Protein AF-A0A6N9QDQ4-F1 (afdb_monomer_lite)

Secondary structure (DSSP, 8-state):
--BHHHHHHHS----SSSPPPPHHHHHHHSPEEEEEEETTTEEEEEETTSEEEEEETTEEEEEESTT---EE---TT-SS--EE-HHHHHHSBTHHHHHHHHHHHHHHHHHHHHHHH---TTSSSS-----------

pLDDT: mean 86.17, std 15.94, range [41.72, 98.44]

Foldseek 3Di:
DDAQLNVQVQAAQLDDPDDFDDPVCCVPPFAWPDKDDDPDFWIWTATRNQKIWIGGHHDIDIDGSVPQFKDFDDDPPDPCGDIGGRVVSRGDHNCPSVVVVGVVVSVVVVVVVVVVVDDPPPPPDPDPPDDPPDDDD

Radius of gyration: 23.24 Å; chains: 1; bounding box: 48×74×50 Å

Structure (mmCIF, N/CA/C/O backbone):
data_AF-A0A6N9QDQ4-F1
#
_entry.id   AF-A0A6N9QDQ4-F1
#
loop_
_atom_site.group_PDB
_atom_site.id
_atom_site.type_symbol
_atom_site.label_atom_id
_atom_site.label_alt_id
_atom_site.label_comp_id
_atom_site.label_asym_id
_atom_site.label_entity_id
_atom_site.label_seq_id
_atom_site.pdbx_PDB_ins_code
_atom_site.Cartn_x
_atom_site.Cartn_y
_atom_site.Cartn_z
_atom_site.occupancy
_atom_site.B_iso_or_equiv
_atom_site.auth_seq_id
_atom_site.auth_comp_id
_atom_site.auth_asym_id
_atom_site.auth_atom_id
_atom_site.pdbx_PDB_model_num
ATOM 1 N N . MET A 1 1 ? -10.662 15.472 0.113 1.00 86.75 1 MET A N 1
ATOM 2 C CA . MET A 1 1 ? -9.785 14.362 -0.322 1.00 86.75 1 MET A CA 1
ATOM 3 C C . MET A 1 1 ? -8.864 13.980 0.830 1.00 86.75 1 MET A C 1
ATOM 5 O O . MET A 1 1 ? -8.331 14.885 1.462 1.00 86.75 1 MET A O 1
ATOM 9 N N . LEU A 1 2 ? -8.704 12.688 1.133 1.00 96.56 2 LEU A N 1
ATOM 10 C CA . LEU A 1 2 ? -7.728 12.223 2.126 1.00 96.56 2 LEU A CA 1
ATOM 11 C C . LEU A 1 2 ? -6.322 12.239 1.506 1.00 96.56 2 LEU A C 1
ATOM 13 O O . LEU A 1 2 ? -6.118 11.657 0.438 1.00 96.56 2 LEU A O 1
ATOM 17 N N . THR A 1 3 ? -5.383 12.924 2.156 1.00 97.88 3 THR A N 1
ATOM 18 C CA . THR A 1 3 ? -3.988 13.025 1.705 1.00 97.88 3 THR A CA 1
ATOM 19 C C . THR A 1 3 ? -3.129 11.953 2.367 1.00 97.88 3 THR A C 1
ATOM 21 O O . THR A 1 3 ? -3.510 11.422 3.414 1.00 97.88 3 THR A O 1
ATOM 24 N N . LEU A 1 4 ? -1.964 11.633 1.795 1.00 97.75 4 LEU A N 1
ATOM 25 C CA . LEU A 1 4 ? -1.064 10.643 2.401 1.00 97.75 4 LEU A CA 1
ATOM 26 C C . LEU A 1 4 ? -0.571 11.089 3.784 1.00 97.75 4 LEU A C 1
ATOM 28 O O . LEU A 1 4 ? -0.493 10.264 4.690 1.00 97.75 4 LEU A O 1
ATOM 32 N N . ARG A 1 5 ? -0.285 12.386 3.969 1.00 97.50 5 ARG A N 1
ATOM 33 C CA . ARG A 1 5 ? 0.126 12.938 5.271 1.00 97.50 5 ARG A CA 1
ATOM 34 C C . ARG A 1 5 ? -0.938 12.697 6.344 1.00 97.50 5 ARG A C 1
ATOM 36 O O . ARG A 1 5 ? -0.629 12.118 7.375 1.00 97.50 5 ARG A O 1
ATOM 43 N N . LYS A 1 6 ? -2.198 13.040 6.054 1.00 97.81 6 LYS A N 1
ATOM 44 C CA . LYS A 1 6 ? -3.317 12.820 6.984 1.00 97.81 6 LYS A CA 1
ATOM 45 C C . LYS A 1 6 ? -3.560 11.340 7.254 1.00 97.81 6 LYS A C 1
ATOM 47 O O . LYS A 1 6 ? -3.846 10.968 8.379 1.00 97.81 6 LYS A O 1
ATOM 52 N N . LEU A 1 7 ? -3.427 10.486 6.236 1.00 98.06 7 LEU A N 1
ATOM 53 C CA . LEU A 1 7 ? -3.539 9.043 6.435 1.00 98.06 7 LEU A CA 1
ATOM 54 C C . LEU A 1 7 ? -2.471 8.532 7.414 1.00 98.06 7 LEU A C 1
ATOM 56 O O . LEU A 1 7 ? -2.815 7.763 8.302 1.00 98.06 7 LEU A O 1
ATOM 60 N N . LYS A 1 8 ? -1.209 8.964 7.272 1.00 97.19 8 LYS A N 1
ATOM 61 C CA . LYS A 1 8 ? -0.122 8.599 8.197 1.00 97.19 8 LYS A CA 1
ATOM 62 C C . LYS A 1 8 ? -0.417 9.046 9.633 1.00 97.19 8 LYS A C 1
ATOM 64 O O . LYS A 1 8 ? -0.189 8.281 10.552 1.00 97.19 8 LYS A O 1
ATOM 69 N N . GLU A 1 9 ? -0.999 10.229 9.820 1.00 97.00 9 GLU A N 1
ATOM 70 C CA . GLU A 1 9 ? -1.419 10.727 11.143 1.00 97.00 9 GLU A CA 1
ATOM 71 C C . GLU A 1 9 ? -2.578 9.922 11.765 1.00 97.00 9 GLU A C 1
ATOM 73 O O . GLU A 1 9 ? -2.737 9.916 12.982 1.00 97.00 9 GLU A O 1
ATOM 78 N N . MET A 1 10 ? -3.406 9.261 10.948 1.00 97.06 10 MET A N 1
ATOM 79 C CA . MET A 1 10 ? -4.580 8.503 11.404 1.00 97.06 10 MET A CA 1
ATOM 80 C C . MET A 1 10 ? -4.282 7.048 11.780 1.00 97.06 10 MET A C 1
ATOM 82 O O . MET A 1 10 ? -5.117 6.421 12.432 1.00 97.06 10 MET A O 1
ATOM 86 N N . VAL A 1 11 ? -3.160 6.493 11.322 1.00 96.88 11 VAL A N 1
ATOM 87 C CA . VAL A 1 11 ? -2.795 5.079 11.497 1.00 96.88 11 VAL A CA 1
ATOM 88 C C . VAL A 1 11 ? -1.561 4.950 12.375 1.00 96.88 11 VAL A C 1
ATOM 90 O O . VAL A 1 11 ? -0.736 5.857 12.450 1.00 96.88 11 VAL A O 1
ATOM 93 N N . ASP A 1 12 ? -1.404 3.796 13.003 1.00 95.25 12 ASP A N 1
ATOM 94 C CA . ASP A 1 12 ? -0.249 3.514 13.839 1.00 95.25 12 ASP A CA 1
ATOM 95 C C . ASP A 1 12 ? 1.032 3.425 12.992 1.00 95.25 12 ASP A C 1
ATOM 97 O O . ASP A 1 12 ? 1.015 3.170 11.781 1.00 95.25 12 ASP A O 1
ATOM 101 N N . ASN A 1 13 ? 2.180 3.634 13.633 1.00 93.25 13 ASN A N 1
ATOM 102 C CA . ASN A 1 13 ? 3.477 3.366 13.025 1.00 93.25 13 ASN A CA 1
ATOM 103 C C . ASN A 1 13 ? 4.021 2.041 13.585 1.00 93.25 13 ASN A C 1
ATOM 105 O O . ASN A 1 13 ? 4.460 2.029 14.736 1.00 93.25 13 ASN A O 1
ATOM 109 N N . PRO A 1 14 ? 4.021 0.941 12.805 1.00 84.69 14 PRO A N 1
ATOM 110 C CA . PRO A 1 14 ? 4.390 -0.388 13.299 1.00 84.69 14 PRO A CA 1
ATOM 111 C C . PRO A 1 14 ? 5.879 -0.532 13.673 1.00 84.69 14 PRO A C 1
ATOM 113 O O . PRO A 1 14 ? 6.294 -1.576 14.171 1.00 84.69 14 PRO A O 1
ATOM 116 N N . GLY A 1 15 ? 6.700 0.505 13.476 1.00 78.25 15 GLY A N 1
ATOM 117 C CA . GLY A 1 15 ? 8.143 0.435 13.706 1.00 78.25 15 GLY A CA 1
ATOM 118 C C . GLY A 1 15 ? 8.847 -0.466 12.685 1.00 78.25 15 GLY A C 1
ATOM 119 O O . GLY A 1 15 ? 8.228 -1.010 11.771 1.00 78.25 15 GLY A O 1
ATOM 120 N N . THR A 1 16 ? 10.167 -0.596 12.804 1.00 73.81 16 THR A N 1
ATOM 121 C CA . THR A 1 16 ? 10.990 -1.365 11.851 1.00 73.81 16 THR A CA 1
ATOM 122 C C . THR A 1 16 ? 11.052 -2.859 12.157 1.00 73.81 16 THR A C 1
ATOM 124 O O . THR A 1 16 ? 11.320 -3.647 11.254 1.00 73.81 16 THR A O 1
ATOM 127 N N . ASP A 1 17 ? 10.762 -3.255 13.399 1.00 74.62 17 ASP A N 1
ATOM 128 C CA . ASP A 1 17 ? 11.077 -4.601 13.901 1.00 74.62 17 ASP A CA 1
ATOM 129 C C . ASP A 1 17 ? 9.842 -5.513 14.002 1.00 74.62 17 ASP A C 1
ATOM 131 O O . ASP A 1 17 ? 9.938 -6.676 14.399 1.00 74.62 17 ASP A O 1
ATOM 135 N N . GLN A 1 18 ? 8.657 -5.008 13.639 1.00 79.56 18 GLN A N 1
ATOM 136 C CA . GLN A 1 18 ? 7.436 -5.807 13.648 1.00 79.56 18 GLN A CA 1
ATOM 137 C C . GLN A 1 18 ? 7.347 -6.733 12.437 1.00 79.56 18 GLN A C 1
ATOM 139 O O . GLN A 1 18 ? 7.537 -6.345 11.280 1.00 79.56 18 GLN A O 1
ATOM 144 N N . ARG A 1 19 ? 6.962 -7.982 12.711 1.00 89.00 19 ARG A N 1
ATOM 145 C CA . ARG A 1 19 ? 6.624 -8.957 11.678 1.00 89.00 19 ARG A CA 1
ATOM 146 C C . ARG A 1 19 ? 5.457 -8.433 10.842 1.00 89.00 19 ARG A C 1
ATOM 148 O O . ARG A 1 19 ? 4.382 -8.170 11.371 1.00 89.00 19 ARG A O 1
ATOM 155 N N . ILE A 1 20 ? 5.657 -8.375 9.526 1.00 91.50 20 ILE A N 1
ATOM 156 C CA . ILE A 1 20 ? 4.617 -7.954 8.583 1.00 91.50 20 ILE A CA 1
ATOM 157 C C . ILE A 1 20 ? 3.417 -8.922 8.676 1.00 91.50 20 ILE A C 1
ATOM 159 O O . ILE A 1 20 ? 3.606 -10.138 8.531 1.00 91.50 20 ILE A O 1
ATOM 163 N N . PRO A 1 21 ? 2.191 -8.419 8.914 1.00 93.94 21 PRO A N 1
ATOM 164 C CA . PRO A 1 21 ? 0.990 -9.240 8.981 1.00 93.94 21 PRO A CA 1
ATOM 165 C C . PRO A 1 21 ? 0.630 -9.822 7.611 1.00 93.94 21 PRO A C 1
ATOM 167 O O . PRO A 1 21 ? 0.939 -9.265 6.556 1.00 93.94 21 PRO A O 1
ATOM 170 N N . SER A 1 22 ? -0.063 -10.961 7.621 1.00 96.06 22 SER A N 1
ATOM 171 C CA . SER A 1 22 ? -0.565 -11.562 6.384 1.00 96.06 22 SER A CA 1
ATOM 172 C C . SER A 1 22 ? -1.757 -10.777 5.828 1.00 96.06 22 SER A C 1
ATOM 174 O O . SER A 1 22 ? -2.528 -10.181 6.581 1.00 96.06 22 SER A O 1
ATOM 176 N N . ALA A 1 23 ? -1.969 -10.843 4.511 1.00 96.25 23 ALA A N 1
ATOM 177 C CA . ALA A 1 23 ? -3.143 -10.244 3.872 1.00 96.25 23 ALA A CA 1
ATOM 178 C C . ALA A 1 23 ? -4.464 -10.761 4.473 1.00 96.25 23 ALA A C 1
ATOM 180 O O . ALA A 1 23 ? -5.393 -9.986 4.682 1.00 96.25 23 ALA A O 1
ATOM 181 N N . LYS A 1 24 ? -4.522 -12.060 4.801 1.00 96.31 24 LYS A N 1
ATOM 182 C CA . LYS A 1 24 ? -5.679 -12.685 5.453 1.00 96.31 24 LYS A CA 1
ATOM 183 C C . LYS A 1 24 ? -5.958 -12.060 6.822 1.00 96.31 24 LYS A C 1
ATOM 185 O O . LYS A 1 24 ? -7.083 -11.650 7.075 1.00 96.31 24 LYS A O 1
ATOM 190 N N . HIS A 1 25 ? -4.923 -11.919 7.65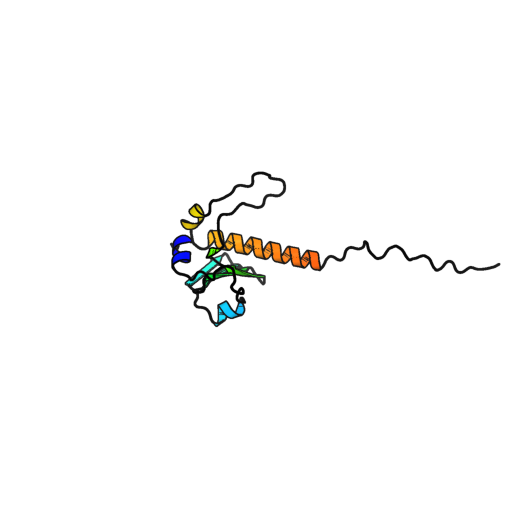5 1.00 96.06 25 HIS A N 1
ATOM 191 C CA . HIS A 1 25 ? -5.041 -11.286 8.975 1.00 96.06 25 HIS A CA 1
ATOM 192 C C . HIS A 1 25 ? -5.592 -9.863 8.867 1.00 96.06 25 HIS A C 1
ATOM 194 O O . HIS A 1 25 ? -6.529 -9.516 9.579 1.00 96.06 25 HIS A O 1
ATOM 200 N N . LEU A 1 26 ? -5.063 -9.061 7.935 1.00 96.12 26 LEU A N 1
ATOM 201 C CA . LEU A 1 26 ? -5.555 -7.700 7.718 1.00 96.12 26 LEU A CA 1
ATOM 202 C C . LEU A 1 26 ? -7.041 -7.682 7.321 1.00 96.12 26 LEU A C 1
ATOM 204 O O . LEU A 1 26 ? -7.808 -6.876 7.831 1.00 96.12 26 LEU A O 1
ATOM 208 N N . LEU A 1 27 ? -7.465 -8.566 6.417 1.00 95.44 27 LEU A N 1
ATOM 209 C CA . LEU A 1 27 ? -8.850 -8.609 5.936 1.00 95.44 27 LEU A CA 1
ATOM 210 C C . LEU A 1 27 ? -9.854 -9.080 6.997 1.00 95.44 27 LEU A C 1
ATOM 212 O O . LEU A 1 27 ? -11.001 -8.641 6.962 1.00 95.44 27 LEU A O 1
ATOM 216 N N . GLU A 1 28 ? -9.441 -9.968 7.900 1.00 95.94 28 GLU A N 1
ATOM 217 C CA . GLU A 1 28 ? -10.329 -10.603 8.882 1.00 95.94 28 GLU A CA 1
ATOM 218 C C . GLU A 1 28 ? -10.361 -9.880 10.234 1.00 95.94 28 GLU A C 1
ATOM 220 O O . GLU A 1 28 ? -11.393 -9.890 10.904 1.00 95.94 28 GLU A O 1
ATOM 225 N N . HIS A 1 29 ? -9.250 -9.264 10.648 1.00 94.19 29 HIS A N 1
ATOM 226 C CA . HIS A 1 29 ? -9.076 -8.798 12.028 1.00 94.19 29 HIS A CA 1
ATOM 227 C C . HIS A 1 29 ? -8.771 -7.309 12.161 1.00 94.19 29 HIS A C 1
ATOM 229 O O . HIS A 1 29 ? -8.986 -6.744 13.232 1.00 94.19 29 HIS A O 1
ATOM 235 N N . GLU A 1 30 ? -8.290 -6.657 11.103 1.00 94.19 30 GLU A N 1
ATOM 236 C CA . GLU A 1 30 ? -7.863 -5.264 11.188 1.00 94.19 30 GLU A CA 1
ATOM 237 C C . GLU A 1 30 ? -8.928 -4.301 10.673 1.00 94.19 30 GLU A C 1
ATOM 239 O O . GLU A 1 30 ? -9.619 -4.532 9.677 1.00 94.19 30 GLU A O 1
ATOM 244 N N . LYS A 1 31 ? -9.028 -3.147 11.335 1.00 94.44 31 LYS A N 1
ATOM 245 C CA . LYS A 1 31 ? -9.958 -2.094 10.934 1.00 94.44 31 LYS A CA 1
ATOM 246 C C . LYS A 1 31 ? -9.403 -1.334 9.732 1.00 94.44 31 LYS A C 1
ATOM 248 O O . LYS A 1 31 ? -8.386 -0.649 9.843 1.00 94.44 31 LYS A O 1
ATOM 253 N N . ALA A 1 32 ? -10.101 -1.411 8.601 1.00 96.44 32 ALA A N 1
ATOM 254 C CA . ALA A 1 32 ? -9.781 -0.605 7.428 1.00 96.44 32 ALA A CA 1
ATOM 255 C C . ALA A 1 32 ? -10.069 0.887 7.689 1.00 96.44 32 ALA A C 1
ATOM 257 O O . ALA A 1 32 ? -11.139 1.250 8.179 1.00 96.44 32 ALA A O 1
ATOM 258 N N . VAL A 1 33 ? -9.111 1.743 7.339 1.00 97.31 33 VAL A N 1
ATOM 259 C CA . VAL A 1 33 ? -9.167 3.206 7.498 1.00 97.31 33 VAL A CA 1
ATOM 260 C C . VAL A 1 33 ? -9.497 3.886 6.176 1.00 97.31 33 VAL A C 1
ATOM 262 O O . VAL A 1 33 ? -10.297 4.819 6.138 1.00 97.31 33 VAL A O 1
ATOM 265 N N . ALA A 1 34 ? -8.924 3.401 5.076 1.00 97.56 34 ALA A N 1
ATOM 266 C CA . ALA A 1 34 ? -9.293 3.828 3.738 1.00 97.56 34 ALA A CA 1
ATOM 267 C C . ALA A 1 34 ? -9.270 2.645 2.769 1.00 97.56 34 ALA A C 1
ATOM 269 O O . ALA A 1 34 ? -8.504 1.693 2.912 1.00 97.56 34 ALA A O 1
ATOM 270 N N . TRP A 1 35 ? -10.120 2.725 1.753 1.00 97.75 35 TRP A N 1
ATOM 271 C CA . TRP A 1 35 ? -10.152 1.779 0.649 1.00 97.75 35 TRP A CA 1
ATOM 272 C C . TRP A 1 35 ? -10.361 2.531 -0.652 1.00 97.75 35 TRP A C 1
ATOM 274 O O . TRP A 1 35 ? -11.079 3.535 -0.701 1.00 97.75 35 TRP A O 1
ATOM 284 N N . ARG A 1 36 ? -9.719 2.048 -1.710 1.00 97.50 36 ARG A N 1
ATOM 285 C CA . ARG A 1 36 ? -9.918 2.556 -3.055 1.00 97.50 36 ARG A CA 1
ATOM 286 C C . ARG A 1 36 ? -9.801 1.435 -4.073 1.00 97.50 36 ARG A C 1
ATOM 288 O O . ARG A 1 36 ? -8.828 0.685 -4.073 1.00 97.50 36 ARG A O 1
ATOM 295 N N . ARG A 1 37 ? -10.771 1.392 -4.983 1.00 97.25 37 ARG A N 1
ATOM 296 C CA . ARG A 1 37 ? -10.706 0.604 -6.213 1.00 97.25 37 ARG A CA 1
ATOM 297 C C . ARG A 1 37 ? -9.984 1.388 -7.313 1.00 97.25 37 ARG A C 1
ATOM 299 O O . ARG A 1 37 ? -10.152 2.605 -7.422 1.00 97.25 37 ARG A O 1
ATOM 306 N N . LEU A 1 38 ? -9.171 0.695 -8.101 1.00 95.56 38 LEU A N 1
ATOM 307 C CA . LEU A 1 38 ? -8.315 1.230 -9.156 1.00 95.56 38 LEU A CA 1
ATOM 308 C C . LEU A 1 38 ? -8.605 0.437 -10.435 1.00 95.56 38 LEU A C 1
ATOM 310 O O . LEU A 1 38 ? -8.129 -0.679 -10.611 1.00 95.56 38 LEU A O 1
ATOM 314 N N . GLY A 1 39 ? -9.456 0.991 -11.299 1.00 92.94 39 GLY A N 1
ATOM 315 C CA . GLY A 1 39 ? -9.971 0.250 -12.451 1.00 92.94 39 GLY A CA 1
ATOM 316 C C . GLY A 1 39 ? -10.805 -0.967 -12.032 1.00 92.94 39 GLY A C 1
ATOM 317 O O . GLY A 1 39 ? -11.491 -0.947 -11.005 1.00 92.94 39 GLY A O 1
ATOM 318 N N . GLU A 1 40 ? -10.767 -2.025 -12.837 1.00 91.94 40 GLU A N 1
ATOM 319 C CA . GLU A 1 40 ? -11.579 -3.222 -12.601 1.00 91.94 40 GLU A CA 1
ATOM 320 C C . GLU A 1 40 ? -10.893 -4.226 -11.668 1.00 91.94 40 GLU A C 1
ATOM 322 O O . GLU A 1 40 ? -11.565 -4.773 -10.790 1.00 91.94 40 GLU A O 1
ATOM 327 N N . ASP A 1 41 ? -9.571 -4.378 -11.775 1.00 94.44 41 ASP A N 1
ATOM 328 C CA . ASP A 1 41 ? -8.831 -5.502 -11.184 1.00 94.44 41 ASP A CA 1
ATOM 329 C C . ASP A 1 41 ? -7.900 -5.148 -10.021 1.00 94.44 41 ASP A C 1
ATOM 331 O O . ASP A 1 41 ? -7.353 -6.056 -9.385 1.00 94.44 41 ASP A O 1
ATOM 335 N N . ALA A 1 42 ? -7.715 -3.859 -9.724 1.00 96.88 42 ALA A N 1
ATOM 336 C CA . ALA A 1 42 ? -6.834 -3.418 -8.653 1.00 96.88 42 ALA A CA 1
ATOM 337 C C . ALA A 1 42 ? -7.590 -2.737 -7.506 1.00 96.88 42 ALA A C 1
ATOM 339 O O . ALA A 1 42 ? -8.574 -2.012 -7.684 1.00 96.88 42 ALA A O 1
ATOM 340 N N . GLU A 1 43 ? -7.118 -2.965 -6.284 1.00 97.81 43 GLU A N 1
ATOM 341 C CA . GLU A 1 43 ? -7.586 -2.262 -5.098 1.00 97.81 43 GLU A CA 1
ATOM 342 C C . GLU A 1 43 ? -6.471 -2.059 -4.079 1.00 97.81 43 GLU A C 1
ATOM 344 O O . GLU A 1 43 ? -5.511 -2.826 -3.995 1.00 97.81 43 GLU A O 1
ATOM 349 N N . ILE A 1 44 ? -6.640 -1.026 -3.260 1.00 98.38 44 ILE A N 1
ATOM 350 C CA . ILE A 1 44 ? -5.759 -0.735 -2.141 1.00 98.38 44 ILE A CA 1
ATOM 351 C C . ILE A 1 44 ? -6.568 -0.444 -0.880 1.00 98.38 44 ILE A C 1
ATOM 353 O O . ILE A 1 44 ? -7.547 0.307 -0.907 1.00 98.38 44 ILE A O 1
ATOM 357 N N . ARG A 1 45 ? -6.167 -1.070 0.227 1.00 98.44 45 ARG A N 1
ATOM 358 C CA . ARG A 1 45 ? -6.746 -0.918 1.570 1.00 98.44 45 ARG A CA 1
ATOM 359 C C . ARG A 1 45 ? -5.659 -0.489 2.536 1.00 98.44 45 ARG A C 1
ATOM 361 O O . ARG A 1 45 ? -4.548 -1.000 2.461 1.00 98.44 45 ARG A O 1
ATOM 368 N N . THR A 1 46 ? -5.979 0.408 3.453 1.00 98.31 46 THR A N 1
ATOM 369 C CA . THR A 1 46 ? -5.099 0.796 4.559 1.00 98.31 46 THR A CA 1
ATOM 370 C C . THR A 1 46 ? -5.779 0.481 5.875 1.00 98.31 46 THR A C 1
ATOM 372 O O . THR A 1 46 ? -7.004 0.557 5.974 1.00 98.31 46 THR A O 1
ATOM 375 N N . TYR A 1 47 ? -4.991 0.114 6.875 1.00 98.19 47 TYR A N 1
ATOM 376 C CA . TYR A 1 47 ? -5.480 -0.403 8.146 1.00 98.19 47 TYR A CA 1
ATOM 377 C C . TYR A 1 47 ? -4.961 0.419 9.318 1.00 98.19 47 TYR A C 1
ATOM 379 O O . TYR A 1 47 ? -3.919 1.070 9.218 1.00 98.19 47 TYR A O 1
ATOM 387 N N . GLN A 1 48 ? -5.700 0.381 10.428 1.00 96.81 48 GLN A N 1
ATOM 388 C CA . GLN A 1 48 ? -5.390 1.155 11.629 1.00 96.81 48 GLN A CA 1
ATOM 389 C C . GLN A 1 48 ? -3.987 0.851 12.166 1.00 96.81 48 GLN A C 1
ATOM 391 O O . GLN A 1 48 ? -3.303 1.771 12.590 1.00 96.81 48 GLN A O 1
ATOM 396 N N . ASN A 1 49 ? -3.527 -0.395 12.048 1.00 95.50 49 ASN A N 1
ATOM 397 C CA . ASN A 1 49 ? -2.194 -0.840 12.459 1.00 95.50 49 ASN A CA 1
ATOM 398 C C . ASN A 1 49 ? -1.031 -0.338 11.569 1.00 95.50 49 ASN A C 1
ATOM 400 O O . ASN A 1 49 ? 0.103 -0.787 11.723 1.00 95.50 49 ASN A O 1
ATOM 404 N N . GLY A 1 50 ? -1.293 0.546 10.601 1.00 97.00 50 GLY A N 1
ATOM 405 C CA . GLY A 1 50 ? -0.251 1.183 9.794 1.00 97.00 50 GLY A CA 1
ATOM 406 C C . GLY A 1 50 ? 0.186 0.426 8.547 1.00 97.00 50 GLY A C 1
ATOM 407 O O . GLY A 1 50 ? 1.142 0.847 7.888 1.00 97.00 50 GLY A O 1
ATOM 408 N N . TYR A 1 51 ? -0.501 -0.660 8.187 1.00 97.94 51 TYR A N 1
ATOM 409 C CA . TYR A 1 51 ? -0.214 -1.430 6.978 1.00 97.94 51 TYR A CA 1
ATOM 410 C C . TYR A 1 51 ? -1.182 -1.113 5.837 1.00 97.94 51 TYR A C 1
ATOM 412 O O . TYR A 1 51 ? -2.360 -0.809 6.037 1.00 97.94 51 TYR A O 1
ATOM 420 N N . ALA A 1 52 ? -0.671 -1.217 4.613 1.00 98.12 52 ALA A N 1
ATOM 421 C CA . ALA A 1 52 ? -1.448 -1.214 3.388 1.00 98.12 52 ALA A CA 1
ATOM 422 C C . ALA A 1 52 ? -1.451 -2.612 2.765 1.00 98.12 52 ALA A C 1
ATOM 424 O O . ALA A 1 52 ? -0.437 -3.308 2.778 1.00 98.12 52 ALA A O 1
ATOM 425 N N . LEU A 1 53 ? -2.591 -2.996 2.198 1.00 98.44 53 LEU A N 1
ATOM 426 C CA . LEU A 1 53 ? -2.770 -4.175 1.362 1.00 98.44 53 LEU A CA 1
ATOM 427 C C . LEU A 1 53 ? -3.073 -3.691 -0.050 1.00 98.44 53 LEU A C 1
ATOM 429 O O . LEU A 1 53 ? -4.089 -3.030 -0.275 1.00 98.44 53 LEU A O 1
ATOM 433 N N . TYR A 1 54 ? -2.197 -4.037 -0.986 1.00 98.44 54 TYR A N 1
ATOM 434 C CA . TYR A 1 54 ? -2.405 -3.811 -2.409 1.00 98.44 54 TYR A CA 1
ATOM 435 C C . TYR A 1 54 ? -2.686 -5.136 -3.107 1.00 98.44 54 TYR A C 1
ATOM 437 O O . TYR A 1 54 ? -1.983 -6.122 -2.870 1.00 98.44 54 TYR A O 1
ATOM 445 N N . ARG A 1 55 ? -3.719 -5.162 -3.950 1.00 97.56 55 ARG A N 1
ATOM 446 C CA . ARG A 1 55 ? -4.091 -6.329 -4.748 1.00 97.56 55 ARG A CA 1
ATOM 447 C C . ARG A 1 55 ? -4.309 -5.915 -6.193 1.00 97.56 55 ARG A C 1
ATOM 449 O O . ARG A 1 55 ? -5.046 -4.967 -6.439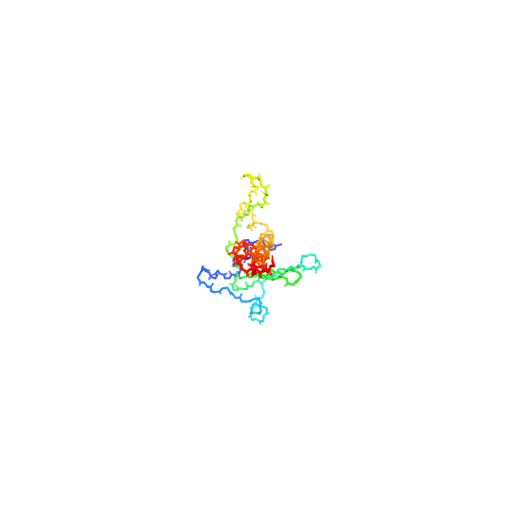 1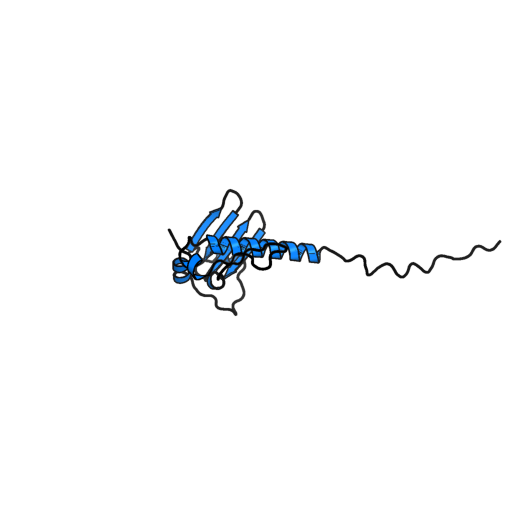.00 97.56 55 ARG A O 1
ATOM 456 N N . VAL A 1 56 ? -3.752 -6.692 -7.115 1.00 96.81 56 VAL A N 1
ATOM 457 C CA . VAL A 1 56 ? -4.051 -6.634 -8.550 1.00 96.81 56 VAL A CA 1
ATOM 458 C C . VAL A 1 56 ? -4.220 -8.061 -9.069 1.00 96.81 56 VAL A C 1
ATOM 460 O O . VAL A 1 56 ? -3.355 -8.918 -8.868 1.00 96.81 56 VAL A O 1
ATOM 463 N N . HIS A 1 57 ? -5.376 -8.352 -9.666 1.00 93.38 57 HIS A N 1
ATOM 464 C CA . HIS A 1 57 ? -5.801 -9.716 -10.001 1.00 93.38 57 HIS A CA 1
ATOM 465 C C . HIS A 1 57 ? -5.637 -10.687 -8.804 1.00 93.38 57 HIS A C 1
ATOM 467 O O . HIS A 1 57 ? -6.288 -10.527 -7.770 1.00 93.38 57 HIS A O 1
ATOM 473 N N . GLN A 1 58 ? -4.763 -11.695 -8.930 1.00 92.06 58 GLN A N 1
ATOM 474 C CA . GLN A 1 58 ? -4.460 -12.691 -7.892 1.00 92.06 58 GLN A CA 1
ATOM 475 C C . GLN A 1 58 ? -3.217 -12.340 -7.056 1.00 92.06 58 GLN A C 1
ATOM 477 O O . GLN A 1 58 ? -2.918 -13.024 -6.076 1.00 92.06 58 GLN A O 1
ATOM 482 N N . ALA A 1 59 ? -2.466 -11.305 -7.439 1.00 95.38 59 ALA A N 1
ATOM 483 C CA . ALA A 1 59 ? -1.274 -10.882 -6.721 1.00 95.38 59 ALA A CA 1
ATOM 484 C C . ALA A 1 59 ? -1.659 -9.950 -5.570 1.00 95.38 59 ALA A C 1
ATOM 486 O O . ALA A 1 59 ? -2.468 -9.036 -5.729 1.00 95.38 59 ALA A O 1
ATOM 487 N N . VAL A 1 60 ? -1.064 -10.183 -4.401 1.00 96.56 60 VAL A N 1
ATOM 488 C CA . VAL A 1 60 ? -1.274 -9.370 -3.204 1.00 96.56 60 VAL A CA 1
ATOM 489 C C . VAL A 1 60 ? 0.063 -9.070 -2.547 1.00 96.56 60 VAL A C 1
ATOM 491 O O . VAL A 1 60 ? 0.956 -9.918 -2.509 1.00 96.56 60 VAL A O 1
ATOM 494 N N . THR A 1 61 ? 0.193 -7.865 -2.010 1.00 97.44 61 THR A N 1
ATOM 495 C CA . THR A 1 61 ? 1.337 -7.459 -1.200 1.00 97.44 61 THR A CA 1
ATOM 496 C C . THR A 1 61 ? 0.872 -6.630 -0.010 1.00 97.44 61 THR A C 1
ATOM 498 O O . THR A 1 61 ? -0.146 -5.937 -0.076 1.00 97.44 61 THR A O 1
ATOM 501 N N . VAL A 1 62 ? 1.611 -6.737 1.092 1.00 97.62 62 VAL A N 1
ATOM 502 C CA . VAL A 1 62 ? 1.371 -5.996 2.331 1.00 97.62 62 VAL A CA 1
ATOM 503 C C . VAL A 1 62 ? 2.642 -5.250 2.702 1.00 97.62 62 VAL A C 1
ATOM 505 O O . VAL A 1 62 ? 3.735 -5.817 2.653 1.00 97.62 62 VAL A O 1
ATOM 508 N N . PHE A 1 63 ? 2.508 -3.977 3.064 1.00 96.88 63 PHE A N 1
ATOM 509 C CA . PHE A 1 63 ? 3.652 -3.131 3.390 1.00 96.88 63 PHE A CA 1
ATOM 510 C C . PHE A 1 63 ? 3.286 -1.999 4.361 1.00 96.88 63 PHE A C 1
ATOM 512 O O . PHE A 1 63 ? 2.129 -1.577 4.408 1.00 96.88 63 PHE A O 1
ATOM 519 N N . PRO A 1 64 ? 4.248 -1.507 5.160 1.00 96.81 64 PRO A N 1
ATOM 520 C CA . PRO A 1 64 ? 4.011 -0.416 6.100 1.00 96.81 64 PRO A CA 1
ATOM 521 C C . PRO A 1 64 ? 3.859 0.932 5.378 1.00 96.81 64 PRO A C 1
ATOM 523 O O . PRO A 1 64 ? 4.706 1.334 4.578 1.00 96.81 64 PRO A O 1
ATOM 526 N N . ILE A 1 65 ? 2.802 1.676 5.712 1.00 96.81 65 ILE A N 1
ATOM 527 C CA . ILE A 1 65 ? 2.482 2.987 5.117 1.00 96.81 65 ILE A CA 1
ATOM 528 C C . ILE A 1 65 ? 3.578 4.008 5.445 1.00 96.81 65 ILE A C 1
ATOM 530 O O . ILE A 1 65 ? 3.980 4.810 4.600 1.00 96.81 65 ILE A O 1
ATOM 534 N N . HIS A 1 66 ? 4.092 3.969 6.675 1.00 95.69 66 HIS A N 1
ATOM 535 C CA . HIS A 1 66 ? 5.091 4.914 7.166 1.00 95.69 66 HIS A CA 1
ATOM 536 C C . HIS A 1 66 ? 6.449 4.789 6.463 1.00 95.69 66 HIS A C 1
ATOM 538 O O . HIS A 1 66 ? 7.129 5.803 6.311 1.00 95.69 66 HIS A O 1
ATOM 544 N N . ALA A 1 67 ? 6.787 3.605 5.940 1.00 93.62 67 ALA A N 1
ATOM 545 C CA . ALA A 1 67 ? 8.014 3.385 5.174 1.00 93.62 67 ALA A CA 1
ATOM 546 C C . ALA A 1 67 ? 7.953 3.944 3.740 1.00 93.62 67 ALA A C 1
ATOM 548 O O . ALA A 1 67 ? 8.984 4.076 3.087 1.00 93.62 67 ALA A O 1
ATOM 549 N N . CYS A 1 68 ? 6.763 4.290 3.237 1.00 93.75 68 CYS A N 1
ATOM 550 C CA . CYS A 1 68 ? 6.615 4.861 1.901 1.00 93.75 68 CYS A CA 1
ATOM 551 C C . CYS A 1 68 ? 7.107 6.317 1.894 1.00 93.75 68 CYS A C 1
ATOM 553 O O . CYS A 1 68 ? 6.421 7.211 2.407 1.00 93.75 68 CYS A O 1
ATOM 555 N N . GLY A 1 69 ? 8.305 6.536 1.345 1.00 91.44 69 GLY A N 1
ATOM 556 C CA . GLY A 1 69 ? 8.944 7.845 1.189 1.00 91.44 69 GLY A CA 1
ATOM 557 C C . GLY A 1 69 ? 8.759 8.443 -0.207 1.00 91.44 69 GLY A C 1
ATOM 558 O O . GLY A 1 69 ? 7.701 8.301 -0.821 1.00 91.44 69 GLY A O 1
ATOM 559 N N . GLY A 1 70 ? 9.806 9.095 -0.719 1.00 93.81 70 GLY A N 1
ATOM 560 C CA . GLY A 1 70 ? 9.863 9.531 -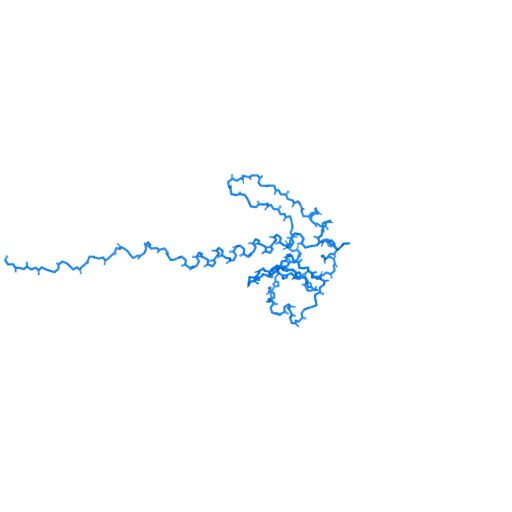2.115 1.00 93.81 70 GLY A CA 1
ATOM 561 C C . GLY A 1 70 ? 9.795 8.358 -3.097 1.00 93.81 70 GLY A C 1
ATOM 562 O O . GLY A 1 70 ? 9.706 7.187 -2.706 1.00 93.81 70 GLY A O 1
ATOM 563 N N . TYR A 1 71 ? 9.806 8.678 -4.383 1.00 93.69 71 TYR A N 1
ATOM 564 C CA . TYR A 1 71 ? 9.774 7.691 -5.456 1.00 93.69 71 TYR A CA 1
ATOM 565 C C . TYR A 1 71 ? 10.669 8.140 -6.600 1.00 93.69 71 TYR A C 1
ATOM 567 O O . TYR A 1 71 ? 10.524 9.263 -7.072 1.00 93.69 71 TYR A O 1
ATOM 575 N N . CYS A 1 72 ? 11.543 7.259 -7.066 1.00 89.38 72 CYS A N 1
ATOM 576 C CA . CYS A 1 72 ? 12.279 7.443 -8.308 1.00 89.38 72 CYS A CA 1
ATOM 577 C C . CYS A 1 72 ? 11.765 6.401 -9.292 1.00 89.38 72 CYS A C 1
ATOM 579 O O . CYS A 1 72 ? 11.716 5.218 -8.957 1.00 89.38 72 CYS A O 1
ATOM 581 N N . GLY A 1 73 ? 11.347 6.841 -10.477 1.00 78.75 73 GLY A N 1
ATOM 582 C CA . GLY A 1 73 ? 10.871 5.912 -11.498 1.00 78.75 73 GLY A CA 1
ATOM 583 C C . GLY A 1 73 ? 11.964 4.929 -11.909 1.00 78.75 73 GLY A C 1
ATOM 584 O O . GLY A 1 73 ? 13.141 5.281 -11.959 1.00 78.75 73 GLY A O 1
ATOM 585 N N . TYR A 1 74 ? 11.581 3.700 -12.245 1.00 71.88 74 TYR A N 1
ATOM 586 C CA . TYR A 1 74 ? 12.495 2.778 -12.908 1.00 71.88 74 TYR A CA 1
ATOM 587 C C . TYR A 1 74 ? 12.508 3.065 -14.414 1.00 71.88 74 TYR A C 1
ATOM 589 O O . TYR A 1 74 ? 11.493 2.914 -15.095 1.00 71.88 74 TYR A O 1
ATOM 597 N N . GLN A 1 75 ? 13.662 3.465 -14.947 1.00 72.81 75 GLN A N 1
ATOM 598 C CA . GLN A 1 75 ? 13.898 3.545 -16.388 1.00 72.81 75 GLN A CA 1
ATOM 599 C C . GLN A 1 75 ? 15.190 2.816 -16.740 1.00 72.81 75 GLN A C 1
ATOM 601 O O . GLN A 1 75 ? 16.283 3.202 -16.323 1.00 72.81 75 GLN A O 1
ATOM 606 N N . HIS A 1 76 ? 15.063 1.752 -17.532 1.00 70.00 76 HIS A N 1
ATOM 607 C CA . HIS A 1 76 ? 16.210 0.979 -17.987 1.00 70.00 76 HIS A CA 1
ATOM 608 C C . HIS A 1 76 ? 17.157 1.858 -18.818 1.00 70.00 76 HIS A C 1
ATOM 610 O O . HIS A 1 76 ? 16.746 2.460 -19.808 1.00 70.00 76 HIS A O 1
ATOM 616 N N . GLY A 1 77 ? 18.428 1.933 -18.414 1.00 70.12 77 GLY A N 1
ATOM 617 C CA . GLY A 1 77 ? 19.462 2.688 -19.129 1.00 70.12 77 GLY A CA 1
ATOM 618 C C . GLY A 1 77 ? 19.484 4.202 -18.876 1.00 70.12 77 GLY A C 1
ATOM 619 O O . GLY A 1 77 ? 20.314 4.887 -19.471 1.00 70.12 77 GLY A O 1
ATOM 620 N N . VAL A 1 78 ? 18.636 4.736 -17.989 1.00 74.62 78 VAL A N 1
ATOM 621 C CA . VAL A 1 78 ? 18.627 6.166 -17.630 1.00 74.62 78 VAL A CA 1
ATOM 622 C C . VAL A 1 78 ? 19.298 6.360 -16.270 1.00 74.62 78 VAL A C 1
ATOM 624 O O . VAL A 1 78 ? 18.842 5.815 -15.269 1.00 74.62 78 VAL A O 1
ATOM 627 N N . LYS A 1 79 ? 20.397 7.129 -16.229 1.00 66.31 79 LYS A N 1
ATOM 628 C CA . LYS A 1 79 ? 21.148 7.402 -14.987 1.00 66.31 79 LYS A CA 1
ATOM 629 C C . LYS A 1 79 ? 20.428 8.356 -14.028 1.00 66.31 79 LYS A C 1
ATOM 631 O O . LYS A 1 79 ? 20.598 8.210 -12.825 1.00 66.31 79 LYS A O 1
ATOM 636 N N . ASP A 1 80 ? 19.599 9.255 -14.555 1.00 74.44 80 ASP A N 1
ATOM 637 C CA . ASP A 1 80 ? 18.902 10.294 -13.789 1.00 74.44 80 ASP A CA 1
ATOM 638 C C . ASP A 1 80 ? 17.386 10.153 -13.955 1.00 74.44 80 ASP A C 1
ATOM 640 O O . ASP A 1 80 ? 16.710 11.015 -14.522 1.00 74.44 80 ASP A O 1
ATOM 644 N N . ALA A 1 81 ? 16.841 9.014 -13.522 1.00 78.56 81 ALA A N 1
ATOM 645 C CA . ALA A 1 81 ? 15.397 8.836 -13.538 1.00 78.56 81 ALA A CA 1
ATOM 646 C C . ALA A 1 81 ? 14.732 9.898 -12.638 1.00 78.56 81 ALA A C 1
ATOM 648 O O . ALA A 1 81 ? 15.230 10.177 -11.544 1.00 78.56 81 ALA A O 1
ATOM 649 N N . PRO A 1 82 ? 13.615 10.508 -13.071 1.00 83.38 82 PRO A N 1
ATOM 650 C CA . PRO A 1 82 ? 12.971 11.563 -12.307 1.00 83.38 82 PRO A CA 1
ATOM 651 C C . PRO A 1 82 ? 12.518 11.040 -10.941 1.00 83.38 82 PRO A C 1
ATOM 653 O O . PRO A 1 82 ? 11.812 10.031 -10.842 1.00 83.38 82 PRO A O 1
ATOM 656 N N . CYS A 1 83 ? 12.913 11.765 -9.896 1.00 89.12 83 CYS A N 1
ATOM 657 C CA . CYS A 1 83 ? 12.521 11.496 -8.522 1.00 89.12 83 CYS A CA 1
ATOM 658 C C . CYS A 1 83 ? 11.478 12.509 -8.048 1.00 89.12 83 CYS A C 1
ATOM 660 O O . CYS A 1 83 ? 11.508 13.696 -8.378 1.00 89.12 83 CYS A O 1
ATOM 662 N N . VAL A 1 84 ? 10.540 12.014 -7.253 1.00 91.56 84 VAL A N 1
ATOM 663 C CA . VAL A 1 84 ? 9.508 12.786 -6.579 1.00 91.56 84 VAL A CA 1
ATOM 664 C C . VAL A 1 84 ? 9.746 12.684 -5.080 1.00 91.56 84 VAL A C 1
ATOM 666 O O . VAL A 1 84 ? 9.739 11.592 -4.506 1.00 91.56 84 VAL A O 1
ATOM 669 N N . GLU A 1 85 ? 9.920 13.838 -4.444 1.00 93.19 85 GLU A N 1
ATOM 670 C CA . GLU A 1 85 ? 10.178 13.938 -3.011 1.00 93.19 85 GLU A CA 1
ATOM 671 C C . GLU A 1 85 ? 9.005 13.441 -2.157 1.00 93.19 85 GLU A C 1
ATOM 673 O O . GLU A 1 85 ? 7.828 13.618 -2.490 1.00 93.19 85 GLU A O 1
ATOM 678 N N . SER A 1 86 ? 9.335 12.875 -0.993 1.00 92.12 86 SER A N 1
ATOM 679 C CA . SER A 1 86 ? 8.360 12.355 -0.020 1.00 92.12 86 SER A CA 1
ATOM 680 C C . SER A 1 86 ? 7.321 13.407 0.391 1.00 92.12 86 SER A C 1
ATOM 682 O O . SER A 1 86 ? 6.128 13.112 0.508 1.00 92.12 86 SER A O 1
ATOM 684 N N . GLU A 1 87 ? 7.754 14.662 0.568 1.00 93.94 87 GLU A N 1
ATOM 685 C CA . GLU A 1 87 ? 6.867 15.751 0.979 1.00 93.94 87 GLU A CA 1
ATOM 686 C C . GLU A 1 87 ? 5.756 16.009 -0.041 1.00 93.94 87 GLU A C 1
ATOM 688 O O . GLU A 1 87 ? 4.603 16.215 0.353 1.00 93.94 87 GLU A O 1
ATOM 693 N N . ARG A 1 88 ? 6.082 15.932 -1.338 1.00 94.44 88 ARG A N 1
ATOM 694 C CA . ARG A 1 88 ? 5.110 16.123 -2.413 1.00 94.44 88 ARG A CA 1
ATOM 695 C C . ARG A 1 88 ? 4.018 15.064 -2.329 1.00 94.44 88 ARG A C 1
ATOM 697 O O . ARG A 1 88 ? 2.844 15.414 -2.279 1.00 94.44 88 ARG A O 1
ATOM 704 N N . PHE A 1 89 ? 4.382 13.790 -2.182 1.00 95.62 89 PHE A N 1
ATOM 705 C CA . PHE A 1 89 ? 3.393 12.724 -1.986 1.00 95.62 89 PHE A CA 1
ATOM 706 C C . PHE A 1 89 ? 2.532 12.914 -0.736 1.00 95.62 89 PHE A C 1
ATOM 708 O O . PHE A 1 89 ? 1.359 12.552 -0.747 1.00 95.62 89 PHE A O 1
ATOM 715 N N . GLY A 1 90 ? 3.079 13.505 0.329 1.00 95.56 90 GLY A N 1
ATOM 716 C CA . GLY A 1 90 ? 2.328 13.825 1.543 1.00 95.56 90 GLY A CA 1
ATOM 717 C C . GLY A 1 90 ? 1.111 14.727 1.295 1.00 95.56 90 GLY A C 1
ATOM 718 O O . GLY A 1 90 ? 0.099 14.588 1.988 1.00 95.56 90 GLY A O 1
ATOM 719 N N . GLN A 1 91 ? 1.200 15.627 0.313 1.00 95.38 91 GLN A N 1
ATOM 720 C CA . GLN A 1 91 ? 0.140 16.575 -0.057 1.00 95.38 91 GLN A CA 1
ATOM 721 C C . GLN A 1 91 ? -0.856 15.987 -1.068 1.00 95.38 91 GLN A C 1
ATOM 723 O O . GLN A 1 91 ? -1.995 16.444 -1.158 1.00 95.38 91 GLN A O 1
ATOM 728 N N . GLU A 1 92 ? -0.444 14.947 -1.785 1.00 96.31 92 GLU A N 1
ATOM 729 C CA . GLU A 1 92 ? -1.242 14.261 -2.793 1.00 96.31 92 GLU A CA 1
ATOM 730 C C . GLU A 1 92 ? -2.254 13.284 -2.180 1.00 96.31 92 GLU A C 1
ATOM 732 O O . GLU A 1 92 ? -2.281 13.013 -0.972 1.00 96.31 92 GLU A O 1
ATOM 737 N N . ALA A 1 93 ? -3.114 12.731 -3.034 1.00 97.38 93 ALA A N 1
ATOM 738 C CA . ALA A 1 93 ? -4.085 11.729 -2.628 1.00 97.38 93 ALA A CA 1
ATOM 739 C C . ALA A 1 93 ? -3.404 10.484 -2.033 1.00 97.38 93 ALA A C 1
ATOM 741 O O . ALA A 1 93 ? -2.452 9.944 -2.595 1.00 97.38 93 ALA A O 1
ATOM 742 N N . TRP A 1 94 ? -3.949 9.994 -0.916 1.00 97.88 94 TRP A N 1
ATOM 743 C CA . TRP A 1 94 ? -3.314 8.983 -0.060 1.00 97.88 94 TRP A CA 1
ATOM 744 C C . TRP A 1 94 ? -2.841 7.708 -0.769 1.00 97.88 94 TRP A C 1
ATOM 746 O O . TRP A 1 94 ? -1.875 7.087 -0.341 1.00 97.88 94 TRP A O 1
ATOM 756 N N . TYR A 1 95 ? -3.520 7.306 -1.839 1.00 97.56 95 TYR A N 1
ATOM 757 C CA . TYR A 1 95 ? -3.270 6.047 -2.528 1.00 97.56 95 TYR A CA 1
ATOM 758 C C . TYR A 1 95 ? -2.146 6.143 -3.564 1.00 97.56 95 TYR A C 1
ATOM 760 O O . TYR A 1 95 ? -1.606 5.111 -3.930 1.00 97.56 95 TYR A O 1
ATOM 768 N N . LEU A 1 96 ? -1.773 7.337 -4.044 1.00 96.44 96 LEU A N 1
ATOM 769 C CA . LEU A 1 96 ? -0.876 7.469 -5.200 1.00 96.44 96 LEU A CA 1
ATOM 770 C C . LEU A 1 96 ? 0.503 6.853 -4.936 1.00 96.44 96 LEU A C 1
ATOM 772 O O . LEU A 1 96 ? 0.916 5.945 -5.652 1.00 96.44 96 LEU A O 1
ATOM 776 N N . ARG A 1 97 ? 1.188 7.275 -3.864 1.00 96.81 97 ARG A N 1
ATOM 777 C CA . ARG A 1 97 ? 2.493 6.695 -3.502 1.00 96.81 97 ARG A CA 1
ATOM 778 C C . ARG A 1 97 ? 2.396 5.222 -3.112 1.00 96.81 97 ARG A C 1
ATOM 780 O O . ARG A 1 97 ? 3.327 4.463 -3.369 1.00 96.81 97 ARG A O 1
ATOM 787 N N . LEU A 1 98 ? 1.296 4.832 -2.469 1.00 97.94 98 LEU A N 1
ATOM 788 C CA . LEU A 1 98 ? 1.109 3.466 -1.989 1.00 97.94 98 LEU A CA 1
ATOM 789 C C . LEU A 1 98 ? 0.852 2.491 -3.146 1.00 97.94 98 LEU A C 1
ATOM 791 O O . LEU A 1 98 ? 1.307 1.358 -3.091 1.00 97.94 98 LEU A O 1
ATOM 795 N N . VAL A 1 99 ? 0.175 2.921 -4.213 1.00 97.44 99 VAL A N 1
ATOM 796 C CA . VAL A 1 99 ? 0.004 2.105 -5.424 1.00 97.44 99 VAL A CA 1
ATOM 797 C C . VAL A 1 99 ? 1.343 1.874 -6.111 1.00 97.44 99 VAL A C 1
ATOM 799 O O . VAL A 1 99 ? 1.638 0.734 -6.439 1.00 97.44 99 VAL A O 1
ATOM 802 N N . LEU A 1 100 ? 2.184 2.908 -6.242 1.00 95.94 100 LEU A N 1
ATOM 803 C CA . LEU A 1 100 ? 3.539 2.751 -6.793 1.00 95.94 100 LEU A CA 1
ATOM 804 C C . LEU A 1 100 ? 4.367 1.736 -5.987 1.00 95.94 100 LEU A C 1
ATOM 806 O O . LEU A 1 100 ? 4.991 0.856 -6.564 1.00 95.94 100 LEU A O 1
ATOM 810 N N . GLU A 1 101 ? 4.301 1.800 -4.651 1.00 96.88 101 GLU A N 1
ATOM 811 C CA . GLU A 1 101 ? 4.939 0.796 -3.783 1.00 96.88 101 GLU A CA 1
ATOM 812 C C . GLU A 1 101 ? 4.403 -0.618 -4.044 1.00 96.88 101 GLU A C 1
ATOM 814 O O . GLU A 1 101 ? 5.150 -1.596 -4.051 1.00 96.88 101 GLU A O 1
ATOM 819 N N . GLY A 1 102 ? 3.083 -0.730 -4.203 1.00 97.12 102 GLY A N 1
ATOM 820 C CA . GLY A 1 102 ? 2.400 -1.994 -4.425 1.00 97.12 102 GLY A CA 1
ATOM 821 C C . GLY A 1 102 ? 2.794 -2.646 -5.748 1.00 97.12 102 GLY A C 1
ATOM 822 O O . GLY A 1 102 ? 3.084 -3.843 -5.760 1.00 97.12 102 GLY A O 1
ATOM 823 N N . GLU A 1 103 ? 2.839 -1.861 -6.824 1.00 95.56 103 GLU A N 1
ATOM 824 C CA . GLU A 1 103 ? 3.279 -2.290 -8.155 1.00 95.56 103 GLU A CA 1
ATOM 825 C C . GLU A 1 103 ? 4.728 -2.784 -8.131 1.00 95.56 103 GLU A C 1
ATOM 827 O O . GLU A 1 103 ? 4.988 -3.933 -8.494 1.00 95.56 103 GLU A O 1
ATOM 832 N N . ASP A 1 104 ? 5.656 -1.981 -7.599 1.00 94.25 104 ASP A N 1
ATOM 833 C CA . ASP A 1 104 ? 7.076 -2.344 -7.518 1.00 94.25 104 ASP A 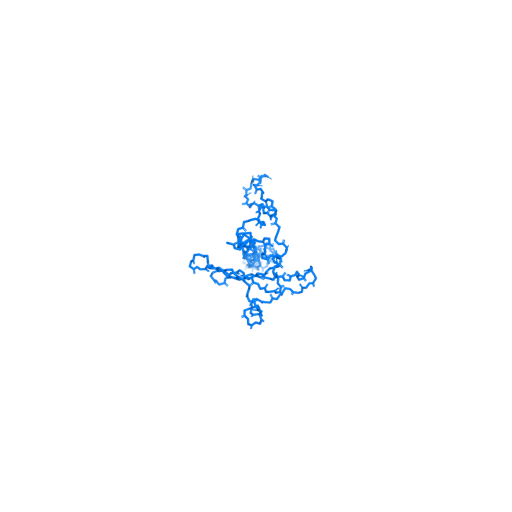CA 1
ATOM 834 C C . ASP A 1 104 ? 7.283 -3.652 -6.741 1.00 94.25 104 ASP A C 1
ATOM 836 O O . ASP A 1 104 ? 8.042 -4.530 -7.157 1.00 94.25 104 ASP A O 1
ATOM 840 N N . ARG A 1 105 ? 6.572 -3.827 -5.620 1.00 95.38 105 ARG A N 1
ATOM 841 C CA . ARG A 1 105 ? 6.653 -5.052 -4.811 1.00 95.38 105 ARG A CA 1
ATOM 842 C C . ARG A 1 105 ? 6.109 -6.270 -5.540 1.00 95.38 105 ARG A C 1
ATOM 844 O O . ARG A 1 105 ? 6.669 -7.355 -5.398 1.00 95.38 105 ARG A O 1
ATOM 851 N N . ILE A 1 106 ? 5.002 -6.130 -6.264 1.00 95.50 106 ILE A N 1
ATOM 852 C CA . ILE A 1 106 ? 4.429 -7.244 -7.023 1.00 95.50 106 ILE A CA 1
ATOM 853 C C . ILE A 1 106 ? 5.356 -7.627 -8.173 1.00 95.50 106 ILE A C 1
ATOM 855 O O . ILE A 1 106 ? 5.649 -8.815 -8.309 1.00 95.50 106 ILE A O 1
ATOM 859 N N . CYS A 1 107 ? 5.877 -6.644 -8.909 1.00 92.62 107 CYS A N 1
ATOM 860 C CA . CYS A 1 107 ? 6.867 -6.846 -9.962 1.00 92.62 107 CYS A CA 1
ATOM 861 C C . CYS A 1 107 ? 8.109 -7.575 -9.419 1.00 92.62 107 CYS A C 1
ATOM 863 O O . CYS A 1 107 ? 8.446 -8.666 -9.876 1.00 92.62 107 CYS A O 1
ATOM 865 N N . HIS A 1 108 ? 8.707 -7.068 -8.336 1.00 90.94 108 HIS A N 1
ATOM 866 C CA . HIS A 1 108 ? 9.865 -7.693 -7.693 1.00 90.94 108 HIS A CA 1
ATOM 867 C C . HIS A 1 108 ? 9.589 -9.135 -7.235 1.00 90.94 108 HIS A C 1
ATOM 869 O O . HIS A 1 108 ? 10.401 -10.038 -7.445 1.00 90.94 108 HIS A O 1
ATOM 875 N N . ASN A 1 109 ? 8.424 -9.380 -6.628 1.00 90.44 109 ASN A N 1
ATOM 876 C CA . ASN A 1 109 ? 8.032 -10.716 -6.182 1.00 90.44 109 ASN A CA 1
ATOM 877 C C . ASN A 1 109 ? 7.813 -11.685 -7.354 1.00 90.44 109 ASN A C 1
ATOM 879 O O . ASN A 1 109 ? 8.048 -12.886 -7.201 1.00 90.44 109 ASN A O 1
ATOM 883 N N . GLN A 1 110 ? 7.328 -11.198 -8.498 1.00 88.56 110 GLN A N 1
ATOM 884 C CA . GLN A 1 110 ? 7.180 -11.992 -9.717 1.00 88.56 110 GLN A CA 1
ATOM 885 C C . G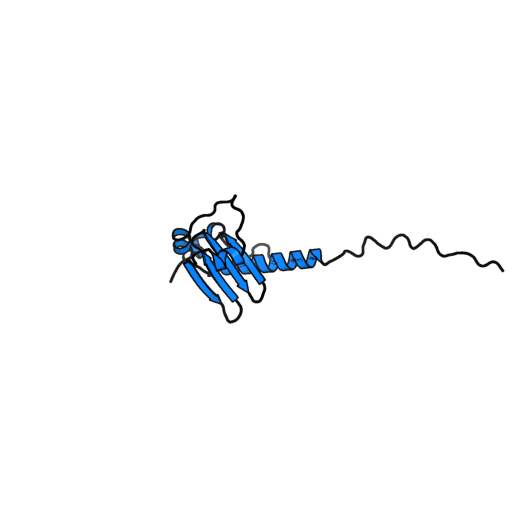LN A 1 110 ? 8.549 -12.332 -10.309 1.00 88.56 110 GLN A C 1
ATOM 887 O O . GLN A 1 110 ? 8.831 -13.514 -10.499 1.00 88.56 110 GLN A O 1
ATOM 892 N N . GLU A 1 111 ? 9.436 -11.347 -10.467 1.00 87.38 111 GLU A N 1
ATOM 893 C CA . GLU A 1 111 ? 10.806 -11.573 -10.941 1.00 87.38 111 GLU A CA 1
ATOM 894 C C . GLU A 1 111 ? 11.561 -12.576 -10.059 1.00 87.38 111 GLU A C 1
ATOM 896 O O . GLU A 1 111 ? 12.237 -13.476 -10.559 1.00 87.38 111 GLU A O 1
ATOM 901 N N . ALA A 1 112 ? 11.438 -12.464 -8.733 1.00 85.12 112 ALA A N 1
ATOM 902 C CA . ALA A 1 112 ? 12.073 -13.394 -7.804 1.00 85.12 112 ALA A CA 1
ATOM 903 C C . ALA A 1 112 ? 11.556 -14.831 -7.993 1.00 85.12 112 ALA A C 1
ATOM 905 O O . ALA A 1 112 ? 12.346 -15.778 -8.001 1.00 85.12 112 ALA A O 1
ATOM 906 N N . LYS A 1 113 ? 10.242 -15.005 -8.198 1.00 82.06 113 LYS A N 1
ATOM 907 C CA . LYS A 1 113 ? 9.635 -16.316 -8.486 1.00 82.06 113 LYS A CA 1
ATOM 908 C C . LYS A 1 113 ? 10.097 -16.885 -9.824 1.00 82.06 113 LYS A C 1
ATOM 910 O O . LYS A 1 113 ? 10.307 -18.091 -9.920 1.00 82.06 113 LYS A O 1
ATOM 915 N N . GLU A 1 114 ? 10.245 -16.049 -10.843 1.00 82.06 114 GLU A N 1
ATOM 916 C CA . GLU A 1 114 ? 10.742 -16.463 -12.156 1.00 82.06 114 GLU A CA 1
ATOM 917 C C . GLU A 1 114 ? 12.205 -16.897 -12.084 1.00 82.06 114 GLU A C 1
ATOM 919 O O . GLU A 1 114 ? 12.539 -17.986 -12.543 1.00 82.06 114 GLU A O 1
ATOM 924 N N . ARG A 1 115 ? 13.064 -16.129 -11.403 1.00 77.75 115 ARG A N 1
ATOM 925 C CA . ARG A 1 115 ? 14.470 -16.507 -11.178 1.00 77.75 115 ARG A CA 1
ATOM 926 C C . ARG A 1 115 ? 14.605 -17.827 -10.421 1.00 77.75 115 ARG A C 1
ATOM 928 O O . ARG A 1 115 ? 15.455 -18.630 -10.779 1.00 77.75 115 ARG A O 1
ATOM 935 N N . MET A 1 116 ? 13.754 -18.083 -9.423 1.00 72.44 116 MET A N 1
ATOM 936 C CA . MET A 1 116 ? 13.731 -19.371 -8.711 1.00 72.44 116 MET A CA 1
ATOM 937 C C . MET A 1 116 ? 13.288 -20.547 -9.594 1.00 72.44 116 MET A C 1
ATOM 939 O O . MET A 1 116 ? 13.642 -21.687 -9.309 1.00 72.44 116 MET A O 1
ATOM 943 N N . ARG A 1 117 ? 12.499 -20.295 -10.645 1.00 71.94 117 ARG A N 1
ATOM 944 C CA . ARG A 1 117 ? 12.064 -21.319 -11.610 1.00 71.94 117 ARG A CA 1
ATOM 945 C C . ARG A 1 117 ? 13.092 -21.574 -12.713 1.00 71.94 117 ARG A C 1
ATOM 947 O O . ARG A 1 117 ? 13.024 -22.613 -13.365 1.00 71.94 117 ARG A O 1
ATOM 954 N N . THR A 1 118 ? 14.036 -20.661 -12.914 1.00 63.06 118 THR A N 1
ATOM 955 C CA . THR A 1 118 ? 15.102 -20.796 -13.908 1.00 63.06 118 THR A CA 1
ATOM 956 C C . THR A 1 118 ? 16.245 -21.640 -13.345 1.00 63.06 118 THR A C 1
ATOM 958 O O . THR A 1 118 ? 17.059 -21.166 -12.557 1.00 63.06 118 THR A O 1
ATOM 961 N N . ILE A 1 119 ? 16.334 -22.901 -13.775 1.00 58.03 119 ILE A N 1
ATOM 962 C CA . ILE A 1 119 ? 17.513 -23.745 -13.545 1.00 58.03 119 ILE A CA 1
ATOM 963 C C . ILE A 1 119 ? 18.544 -23.421 -14.634 1.00 58.03 119 ILE A C 1
ATOM 965 O O . ILE A 1 119 ? 18.257 -23.565 -15.822 1.00 58.03 119 ILE A O 1
ATOM 969 N N . SER A 1 120 ? 19.747 -22.985 -14.244 1.00 59.06 120 SER A N 1
ATOM 970 C CA . SER A 1 120 ? 20.861 -22.813 -15.186 1.00 59.06 120 SER A CA 1
ATOM 971 C C . SER A 1 120 ? 21.319 -24.179 -15.708 1.00 59.06 120 SER A C 1
ATOM 973 O O . SER A 1 120 ? 21.762 -25.023 -14.931 1.00 59.06 120 SER A O 1
ATOM 975 N N . TYR A 1 121 ? 21.267 -24.384 -17.025 1.00 52.50 121 TYR A N 1
ATOM 976 C CA . TYR A 1 121 ? 21.738 -25.590 -17.728 1.00 52.50 121 TYR A CA 1
ATOM 977 C C . TYR A 1 121 ? 23.279 -25.708 -17.796 1.00 52.50 121 TYR A C 1
ATOM 979 O O . TYR A 1 121 ? 23.823 -26.330 -18.701 1.00 52.50 121 TYR A O 1
ATOM 987 N N . SER A 1 122 ? 24.012 -25.110 -16.855 1.00 60.34 122 SER A N 1
ATOM 988 C CA . SER A 1 122 ? 25.482 -25.063 -16.870 1.00 60.34 122 SER A CA 1
ATOM 989 C C . SER A 1 122 ? 26.164 -26.082 -15.942 1.00 60.34 122 SER A C 1
ATOM 991 O O . SER A 1 122 ? 27.375 -26.012 -15.779 1.00 60.34 122 SER A O 1
ATOM 993 N N . VAL A 1 123 ? 25.420 -27.002 -15.310 1.00 51.28 123 VAL A N 1
ATOM 994 C CA . VAL A 1 123 ? 25.946 -27.978 -14.318 1.00 51.28 123 VAL A CA 1
ATOM 995 C C . VAL A 1 123 ? 25.757 -29.450 -14.729 1.00 51.28 123 VAL A C 1
ATOM 997 O O . VAL A 1 123 ? 26.106 -30.352 -13.979 1.00 51.28 123 VAL A O 1
ATOM 1000 N N . ILE A 1 124 ? 25.262 -29.741 -15.936 1.00 53.25 124 ILE A N 1
ATOM 1001 C CA . ILE A 1 124 ? 25.193 -31.126 -16.439 1.00 53.25 124 ILE A CA 1
ATOM 1002 C C . ILE A 1 124 ? 25.590 -31.150 -17.920 1.00 53.25 124 ILE A C 1
ATOM 1004 O O . ILE A 1 124 ? 24.740 -31.244 -18.798 1.00 53.25 124 ILE A O 1
ATOM 1008 N N . SER A 1 125 ? 26.884 -31.005 -18.216 1.00 54.97 125 SER A N 1
ATOM 1009 C CA . SER A 1 125 ? 27.412 -31.266 -19.568 1.00 54.97 125 SER A CA 1
ATOM 1010 C C . SER A 1 125 ? 28.877 -31.725 -19.598 1.00 54.97 125 SER A C 1
ATOM 1012 O O . SER A 1 125 ? 29.501 -31.705 -20.657 1.00 54.97 125 SER A O 1
ATOM 1014 N N . GLU A 1 126 ? 29.432 -32.191 -18.485 1.00 53.91 126 GLU A N 1
ATOM 1015 C CA . GLU A 1 126 ? 30.750 -32.832 -18.478 1.00 53.91 126 GLU A CA 1
ATOM 1016 C C . GLU A 1 126 ? 30.644 -34.124 -17.673 1.00 53.91 126 GLU A C 1
ATOM 1018 O O . GLU A 1 126 ? 30.953 -34.124 -16.496 1.00 53.91 126 GLU A O 1
ATOM 1023 N N . ASP A 1 127 ? 30.056 -35.164 -18.279 1.00 52.44 127 ASP A N 1
ATOM 1024 C CA . ASP A 1 127 ? 30.324 -36.589 -17.986 1.00 52.44 127 ASP A CA 1
ATOM 1025 C C . ASP A 1 127 ? 29.516 -37.506 -18.935 1.00 52.44 127 ASP A C 1
ATOM 1027 O O . ASP A 1 127 ? 28.814 -38.429 -18.532 1.00 52.44 127 ASP A O 1
ATOM 1031 N N . TRP A 1 128 ? 29.620 -37.270 -20.251 1.00 51.47 128 TRP A N 1
ATOM 1032 C CA . TRP A 1 128 ? 29.244 -38.275 -21.268 1.00 51.47 128 TRP A CA 1
ATOM 1033 C C . TRP A 1 128 ? 30.449 -39.111 -21.740 1.00 51.47 128 TRP A C 1
ATOM 1035 O O . TRP A 1 128 ? 30.382 -39.797 -22.760 1.00 51.47 128 TRP A O 1
ATOM 1045 N N . GLN A 1 129 ? 31.560 -39.106 -20.997 1.00 51.34 129 GLN A N 1
ATOM 1046 C CA . GLN A 1 129 ? 32.650 -40.058 -21.214 1.00 51.34 129 GLN A CA 1
ATOM 1047 C C . GLN A 1 129 ? 32.326 -41.401 -20.552 1.00 51.34 129 GLN A C 1
ATOM 1049 O O . GLN A 1 129 ? 32.811 -41.668 -19.462 1.00 51.34 129 GLN A O 1
ATOM 1054 N N . ALA A 1 130 ? 31.528 -42.248 -21.209 1.00 54.81 130 ALA A N 1
ATOM 1055 C CA . ALA A 1 130 ? 31.661 -43.713 -21.131 1.00 54.81 130 ALA A CA 1
ATOM 1056 C C . ALA A 1 130 ? 30.539 -44.427 -21.901 1.00 54.81 130 ALA A C 1
ATOM 1058 O O . ALA A 1 130 ? 29.633 -44.942 -21.266 1.00 54.81 130 ALA A O 1
ATOM 1059 N N . MET A 1 131 ? 30.606 -44.505 -23.238 1.00 50.69 131 MET A N 1
ATOM 1060 C CA . MET A 1 131 ? 30.091 -45.657 -24.018 1.00 50.69 131 MET A CA 1
ATOM 1061 C C . MET A 1 131 ? 30.782 -45.740 -25.392 1.00 50.69 131 MET A C 1
ATOM 1063 O O . MET A 1 131 ? 30.138 -45.759 -26.435 1.00 50.69 131 MET A O 1
ATOM 1067 N N . THR A 1 132 ? 32.112 -45.802 -25.418 1.00 48.31 132 THR A N 1
ATOM 1068 C CA . THR A 1 132 ? 32.834 -46.422 -26.543 1.00 48.31 132 THR A CA 1
ATOM 1069 C C . THR A 1 132 ? 33.384 -47.762 -26.075 1.00 48.31 132 THR A C 1
ATOM 1071 O O . THR A 1 132 ? 34.586 -47.974 -25.944 1.00 48.31 132 THR A O 1
ATOM 1074 N N . THR A 1 133 ? 32.467 -48.674 -25.759 1.00 48.84 133 THR A N 1
ATOM 1075 C CA . THR A 1 133 ? 32.776 -50.091 -25.571 1.00 48.84 133 THR A CA 1
ATOM 1076 C C . THR A 1 133 ? 32.995 -50.697 -26.955 1.00 48.84 133 THR A C 1
ATOM 1078 O O . THR A 1 133 ? 32.158 -50.545 -27.844 1.00 48.84 133 THR A O 1
ATOM 1081 N N . GLY A 1 134 ? 34.167 -51.301 -27.145 1.00 51.88 134 GLY A N 1
ATOM 1082 C CA . GLY A 1 134 ? 34.658 -51.760 -28.436 1.00 51.88 134 GLY A CA 1
ATOM 1083 C C . GLY A 1 134 ? 33.822 -52.849 -29.102 1.00 51.88 134 GLY A C 1
ATOM 1084 O O . GLY A 1 134 ? 33.169 -53.656 -28.443 1.00 51.88 134 GLY A O 1
ATOM 1085 N N . TYR A 1 135 ? 33.950 -52.901 -30.425 1.00 42.69 135 TYR A N 1
ATOM 1086 C CA . TYR A 1 135 ? 33.746 -54.115 -31.198 1.00 42.69 135 TYR A CA 1
ATOM 1087 C C . TYR A 1 135 ? 35.057 -54.451 -31.905 1.00 42.69 135 TYR A C 1
ATOM 1089 O O . TYR A 1 135 ? 35.606 -53.647 -32.655 1.00 42.69 135 TYR A O 1
ATOM 1097 N N . ILE A 1 136 ? 35.565 -55.626 -31.547 1.00 46.34 136 ILE A N 1
ATOM 1098 C CA . ILE A 1 136 ? 36.596 -56.389 -32.241 1.00 46.34 136 ILE A CA 1
ATOM 1099 C C . ILE A 1 136 ? 35.928 -57.004 -33.473 1.00 46.34 136 ILE A C 1
ATOM 1101 O O . ILE A 1 136 ? 34.937 -57.703 -33.284 1.00 46.34 136 ILE A O 1
ATOM 1105 N N . GLU A 1 137 ? 36.496 -56.796 -34.662 1.00 41.72 137 GLU A N 1
ATOM 1106 C CA . GLU A 1 137 ? 36.641 -57.810 -35.724 1.00 41.72 137 GLU A CA 1
ATOM 1107 C C . GLU A 1 137 ? 37.961 -57.576 -36.469 1.00 41.72 137 GLU A C 1
ATOM 1109 O O . GLU A 1 137 ? 38.260 -56.404 -36.798 1.00 41.72 137 GLU A O 1
#

Sequence (137 aa):
MLTLRKLKEMVDNPGTDQRIPSAKHLLEHEKAVAWRRLGEDAEIRTYQNGYALYRVHQAVTVFPIHACGGYCGYQHGVKDAPCVESERFGQEAWYLRLVLEGEDRICHNQEAKERMRTISYSVISEDWQAMTTGYIE